Protein AF-A0A946PKE3-F1 (afdb_monomer_lite)

Sequence (63 aa):
DTTLRFLLDVMGESRVLMGSDYPFPLGEIHPGKMIEESPLFSDATRQAVLYDNAANFFGVGND

Secondary structure (DSSP, 8-state):
-HHHHHHHHHH-GGG------TTSTTS-SSTTHHHHT-TT--HHHHHIIIIIHHHHHHT----

Structure (mmCIF, N/CA/C/O backbone):
data_AF-A0A946PKE3-F1
#
_entry.id   AF-A0A946PKE3-F1
#
loop_
_atom_site.group_PDB
_atom_site.id
_atom_site.type_symbol
_atom_site.label_atom_id
_atom_site.label_alt_id
_atom_site.label_comp_id
_atom_site.label_asym_id
_atom_site.label_entity_id
_atom_site.label_seq_id
_atom_site.pdbx_PDB_ins_code
_atom_site.Cartn_x
_atom_site.Cartn_y
_atom_site.Cartn_z
_atom_site.occupancy
_atom_site.B_iso_or_equiv
_atom_site.auth_seq_id
_atom_site.auth_comp_id
_atom_site.auth_asym_id
_atom_site.auth_atom_id
_atom_site.pdbx_PDB_model_num
ATOM 1 N N . ASP A 1 1 ? 8.070 3.825 4.889 1.00 77.50 1 ASP A N 1
ATOM 2 C CA . ASP A 1 1 ? 6.616 3.735 5.141 1.00 77.50 1 ASP A CA 1
ATOM 3 C C . ASP A 1 1 ? 5.951 5.085 5.426 1.00 77.50 1 ASP A C 1
ATOM 5 O O . ASP A 1 1 ? 4.836 5.278 4.967 1.00 77.50 1 ASP A O 1
ATOM 9 N N . THR A 1 2 ? 6.603 6.049 6.085 1.00 92.19 2 THR A N 1
ATOM 10 C CA . THR A 1 2 ? 6.066 7.414 6.306 1.00 92.19 2 THR A CA 1
ATOM 11 C C . THR A 1 2 ? 5.594 8.115 5.026 1.00 92.19 2 THR A C 1
ATOM 13 O O . THR A 1 2 ? 4.521 8.712 5.019 1.00 92.19 2 THR A O 1
ATOM 16 N N . THR A 1 3 ? 6.334 7.990 3.919 1.00 95.94 3 THR A N 1
ATOM 17 C CA . THR A 1 3 ? 5.916 8.515 2.605 1.00 95.94 3 THR A CA 1
ATOM 18 C C . THR A 1 3 ? 4.637 7.853 2.093 1.00 95.94 3 THR A C 1
ATOM 20 O O . THR A 1 3 ? 3.744 8.539 1.604 1.00 95.94 3 THR A O 1
ATOM 23 N N . LEU A 1 4 ? 4.523 6.526 2.223 1.00 96.00 4 LEU A N 1
ATOM 24 C CA . LEU A 1 4 ? 3.316 5.804 1.824 1.00 96.00 4 LEU A CA 1
ATOM 25 C C . LEU A 1 4 ? 2.144 6.168 2.742 1.00 96.00 4 LEU A C 1
ATOM 27 O O . LEU A 1 4 ? 1.048 6.402 2.250 1.00 96.00 4 LEU A O 1
ATOM 31 N N . ARG A 1 5 ? 2.372 6.308 4.054 1.00 97.19 5 ARG A N 1
ATOM 32 C CA . ARG A 1 5 ? 1.345 6.782 4.987 1.00 97.19 5 ARG A CA 1
ATOM 33 C C . ARG A 1 5 ? 0.809 8.153 4.578 1.00 97.19 5 ARG A C 1
ATOM 35 O O . ARG A 1 5 ? -0.400 8.317 4.481 1.00 97.19 5 ARG A O 1
ATOM 42 N N . PHE A 1 6 ? 1.697 9.096 4.273 1.00 97.88 6 PHE A N 1
ATOM 43 C CA . PHE A 1 6 ? 1.307 10.412 3.770 1.00 97.88 6 PHE A CA 1
ATOM 44 C C . PHE A 1 6 ? 0.492 10.317 2.472 1.00 97.88 6 PHE A C 1
ATOM 46 O O . PHE A 1 6 ? -0.525 10.990 2.332 1.00 97.88 6 PHE A O 1
ATOM 53 N N . LEU A 1 7 ? 0.898 9.456 1.534 1.00 97.62 7 LEU A N 1
ATOM 54 C CA . LEU A 1 7 ? 0.154 9.244 0.293 1.00 97.62 7 LEU A CA 1
ATOM 55 C C . LEU A 1 7 ? -1.267 8.724 0.557 1.00 97.62 7 LEU A C 1
ATOM 57 O O . LEU A 1 7 ? -2.212 9.231 -0.044 1.00 97.62 7 LEU A O 1
ATOM 61 N N . LEU A 1 8 ? -1.420 7.752 1.460 1.00 97.19 8 LEU A N 1
ATOM 62 C CA . LEU A 1 8 ? -2.726 7.222 1.864 1.00 97.19 8 LEU A CA 1
ATOM 63 C C . LEU A 1 8 ? -3.598 8.306 2.513 1.00 97.19 8 LEU A C 1
ATOM 65 O O . LEU A 1 8 ? -4.787 8.382 2.213 1.00 97.19 8 LEU A O 1
ATOM 69 N N . ASP A 1 9 ? -3.009 9.172 3.341 1.00 97.19 9 ASP A N 1
ATOM 70 C CA . ASP A 1 9 ? -3.714 10.289 3.983 1.00 97.19 9 ASP A CA 1
ATOM 71 C C . ASP A 1 9 ? -4.207 11.337 2.969 1.00 97.19 9 ASP A C 1
ATOM 73 O O . ASP A 1 9 ? -5.284 11.906 3.138 1.00 97.19 9 ASP A O 1
ATOM 77 N N . VAL A 1 10 ? -3.443 11.586 1.902 1.00 98.25 10 VAL A N 1
ATOM 78 C CA . VAL A 1 10 ? -3.787 12.580 0.871 1.00 98.25 10 VAL A CA 1
ATOM 79 C C . VAL A 1 10 ? -4.775 12.030 -0.155 1.00 98.25 10 VAL A C 1
ATOM 81 O O . VAL A 1 10 ? -5.744 12.701 -0.5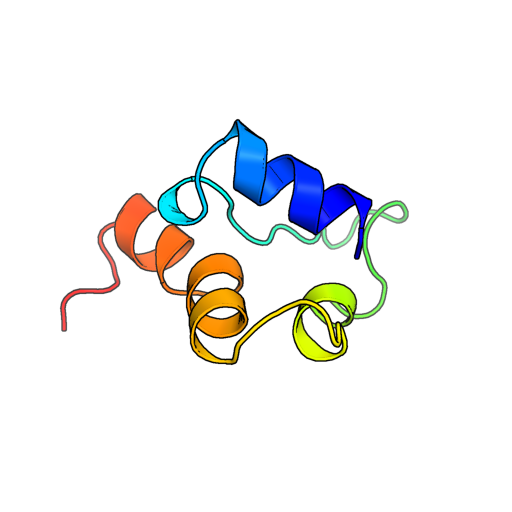06 1.00 98.25 10 VAL A O 1
ATOM 84 N N . MET A 1 11 ? -4.521 10.829 -0.670 1.00 97.75 11 MET A N 1
ATOM 85 C 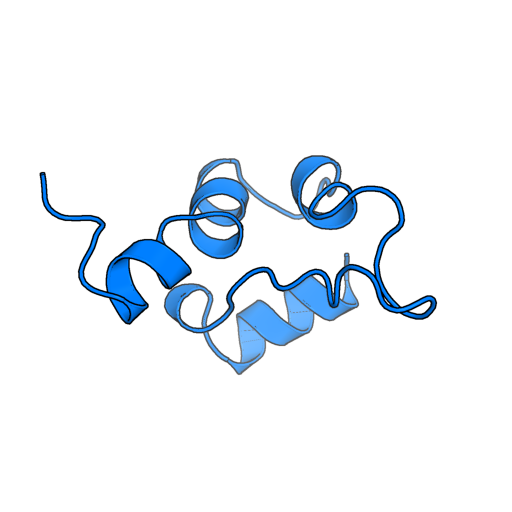CA . MET A 1 11 ? -5.297 10.244 -1.770 1.00 97.75 11 MET A CA 1
ATOM 86 C C . MET A 1 11 ? -6.535 9.487 -1.284 1.00 97.75 11 MET A C 1
ATOM 88 O O . MET A 1 11 ? -7.466 9.260 -2.059 1.00 97.75 11 MET A O 1
ATOM 92 N N . GLY A 1 12 ? -6.546 9.102 -0.008 1.00 96.19 12 GLY A N 1
ATOM 93 C CA . GLY A 1 12 ? -7.486 8.150 0.556 1.00 96.19 12 GLY A CA 1
ATOM 94 C C . GLY A 1 12 ? -6.998 6.713 0.381 1.00 96.19 12 GLY A C 1
ATOM 95 O O . GLY A 1 12 ? -6.544 6.304 -0.689 1.00 96.19 12 GLY A O 1
ATOM 96 N N . GLU A 1 13 ? -7.144 5.925 1.443 1.00 95.81 13 GLU A N 1
ATOM 97 C CA . GLU A 1 13 ? -6.654 4.546 1.518 1.00 95.81 13 GLU A CA 1
ATOM 98 C C . GLU A 1 13 ? -7.213 3.644 0.408 1.00 95.81 13 GLU A C 1
ATOM 100 O O . GLU A 1 13 ? -6.488 2.803 -0.105 1.00 95.81 13 GLU A O 1
ATOM 105 N N . SER A 1 14 ? -8.451 3.875 -0.047 1.00 95.88 14 SER A N 1
ATOM 106 C CA . SER A 1 14 ? -9.104 3.095 -1.113 1.00 95.88 14 SER A CA 1
ATOM 107 C C . SER A 1 14 ? -8.648 3.429 -2.541 1.00 95.88 14 SER A C 1
ATOM 109 O O . SER A 1 14 ? -9.162 2.869 -3.511 1.00 95.88 14 SER A O 1
ATOM 111 N N . ARG A 1 15 ? -7.725 4.385 -2.703 1.00 96.81 15 ARG A N 1
ATOM 112 C CA . ARG A 1 15 ? -7.259 4.886 -4.009 1.00 96.81 15 ARG A CA 1
ATOM 113 C C . ARG A 1 15 ? -5.812 4.519 -4.324 1.00 96.81 15 ARG A C 1
ATOM 115 O O . ARG A 1 15 ? -5.324 4.889 -5.389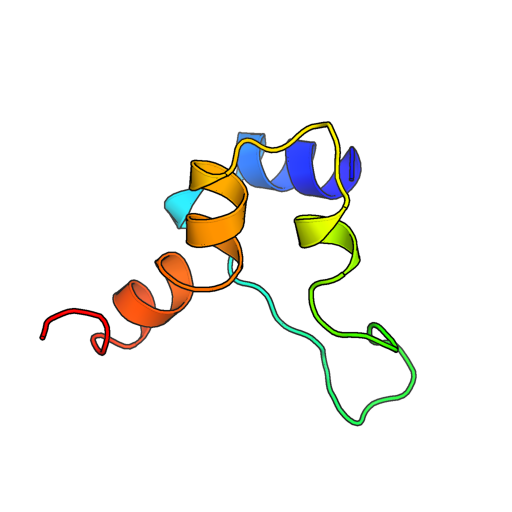 1.00 96.81 15 ARG A O 1
ATOM 122 N N . VAL A 1 16 ? -5.128 3.811 -3.427 1.00 97.94 16 VAL A N 1
ATOM 123 C CA . VAL A 1 16 ? -3.716 3.437 -3.582 1.00 97.94 16 VAL A CA 1
ATOM 124 C C . VAL A 1 16 ? -3.600 1.937 -3.818 1.00 97.94 16 VAL A C 1
ATOM 126 O O . VAL A 1 16 ? -4.124 1.141 -3.047 1.00 97.94 16 VAL A O 1
ATOM 129 N N . LEU A 1 17 ? -2.909 1.554 -4.888 1.00 97.56 17 LEU A N 1
ATOM 130 C CA . LEU A 1 17 ? -2.711 0.165 -5.290 1.00 97.56 17 LEU A CA 1
ATOM 131 C C . LEU A 1 17 ? -1.218 -0.162 -5.246 1.00 97.56 17 LEU A C 1
ATOM 133 O O . LEU A 1 17 ? -0.398 0.670 -5.644 1.00 97.56 17 LEU A O 1
ATOM 137 N N . MET A 1 18 ? -0.862 -1.368 -4.805 1.00 96.25 18 MET A N 1
ATOM 138 C CA . MET A 1 18 ? 0.508 -1.860 -4.939 1.00 96.25 18 MET A CA 1
ATOM 139 C C . MET A 1 18 ? 0.866 -2.049 -6.420 1.00 96.25 18 MET A C 1
ATOM 141 O O . MET A 1 18 ? 0.101 -2.617 -7.199 1.00 96.25 18 MET A O 1
ATOM 145 N N . GLY A 1 19 ? 2.047 -1.572 -6.802 1.00 94.25 19 GLY A N 1
ATOM 146 C CA . GLY A 1 19 ? 2.645 -1.799 -8.111 1.00 94.25 19 GLY A CA 1
ATOM 147 C C . GLY A 1 19 ? 4.153 -1.943 -7.956 1.00 94.25 19 GLY A C 1
ATOM 148 O O . GLY A 1 19 ? 4.784 -1.126 -7.291 1.00 94.25 19 GLY A O 1
ATOM 149 N N . SER A 1 20 ? 4.724 -2.997 -8.537 1.00 92.56 20 SER A N 1
ATOM 150 C CA . SER A 1 20 ? 6.127 -3.369 -8.317 1.00 92.56 20 SER A CA 1
ATOM 151 C C . SER A 1 20 ? 7.101 -2.847 -9.363 1.00 92.56 20 SER A C 1
ATOM 153 O O . SER A 1 20 ? 8.301 -2.842 -9.111 1.00 92.56 20 SER A O 1
ATOM 155 N N . ASP A 1 21 ? 6.592 -2.474 -10.538 1.00 90.75 21 ASP A N 1
ATOM 156 C CA . ASP A 1 21 ? 7.392 -2.190 -11.734 1.00 90.75 21 ASP A CA 1
ATOM 157 C C . ASP A 1 21 ? 8.255 -3.387 -12.207 1.00 90.75 21 ASP A C 1
ATOM 159 O O . ASP A 1 21 ? 9.223 -3.229 -12.942 1.00 90.75 21 ASP A O 1
ATOM 163 N N . TYR A 1 22 ? 7.924 -4.622 -11.808 1.00 88.81 22 TYR A N 1
ATOM 164 C CA . TYR A 1 22 ? 8.649 -5.822 -12.244 1.00 88.81 22 TYR A CA 1
ATOM 165 C C . TYR A 1 22 ? 8.504 -6.056 -13.765 1.00 88.81 22 TYR A C 1
ATOM 167 O O . TYR A 1 22 ? 7.382 -5.978 -14.274 1.00 88.81 22 TYR A O 1
ATOM 175 N N . PRO A 1 23 ? 9.578 -6.422 -14.504 1.00 91.44 23 PRO A N 1
ATOM 176 C CA . PRO A 1 23 ? 10.933 -6.769 -14.050 1.00 91.44 23 PRO A CA 1
ATOM 177 C C . PRO A 1 23 ? 11.960 -5.621 -14.158 1.00 91.44 23 PRO A C 1
ATOM 179 O O . PRO A 1 23 ? 13.154 -5.879 -14.327 1.00 91.44 23 PRO A O 1
ATOM 182 N N . PHE A 1 24 ? 11.536 -4.357 -14.123 1.00 88.94 24 PHE A N 1
ATOM 183 C CA . PHE A 1 24 ? 12.448 -3.222 -14.260 1.00 88.94 24 PHE A CA 1
ATOM 184 C C . PHE A 1 24 ? 13.322 -3.022 -13.007 1.00 88.94 24 PHE A C 1
ATOM 186 O O . PHE A 1 24 ? 12.900 -3.306 -11.886 1.00 88.94 24 PHE A O 1
ATOM 193 N N . PRO A 1 25 ? 14.562 -2.517 -13.165 1.00 82.12 25 PRO A N 1
ATOM 194 C CA . PRO A 1 25 ? 15.556 -2.494 -12.087 1.00 82.12 25 PRO A CA 1
ATOM 195 C C . PRO A 1 25 ? 15.313 -1.430 -11.004 1.00 82.12 25 PRO A C 1
ATOM 197 O O . PRO A 1 25 ? 16.067 -1.380 -10.036 1.00 82.12 25 PRO A O 1
ATOM 200 N N . LEU A 1 26 ? 14.321 -0.553 -11.176 1.00 83.75 26 LEU A N 1
ATOM 201 C CA . LEU A 1 26 ? 14.034 0.552 -10.252 1.00 83.75 26 LEU A CA 1
ATOM 202 C C . LEU A 1 26 ? 12.964 0.210 -9.203 1.00 83.75 26 LEU A C 1
ATOM 204 O O . LEU A 1 26 ? 12.775 0.984 -8.265 1.00 83.75 26 LEU A O 1
ATOM 208 N N . GLY A 1 27 ? 12.279 -0.925 -9.363 1.00 81.12 27 GLY A N 1
ATOM 209 C CA . GLY A 1 27 ? 11.242 -1.397 -8.452 1.00 81.12 27 GLY A CA 1
ATOM 210 C C . GLY A 1 27 ? 11.773 -2.078 -7.187 1.00 81.12 27 GLY A C 1
ATOM 211 O O . GLY A 1 27 ? 12.978 -2.174 -6.940 1.00 81.12 27 GLY A O 1
ATOM 212 N N . GLU A 1 28 ? 10.851 -2.593 -6.373 1.00 82.00 28 GLU A N 1
ATOM 213 C CA . GLU A 1 28 ? 11.199 -3.404 -5.202 1.00 82.00 28 GLU A CA 1
ATOM 214 C C . GLU A 1 28 ? 11.729 -4.787 -5.617 1.00 82.00 28 GLU A C 1
ATOM 216 O O . GLU A 1 28 ? 11.123 -5.478 -6.435 1.00 82.00 28 GLU A O 1
ATOM 221 N N . ILE A 1 29 ? 12.821 -5.241 -4.983 1.00 83.62 29 ILE A N 1
ATOM 222 C CA . ILE A 1 29 ? 13.362 -6.604 -5.179 1.00 83.62 29 ILE A CA 1
ATOM 223 C C . ILE A 1 29 ? 12.339 -7.667 -4.741 1.00 83.62 29 ILE A C 1
ATOM 225 O O . ILE A 1 29 ? 12.219 -8.719 -5.367 1.00 83.62 29 ILE A O 1
ATOM 229 N N . HIS A 1 30 ? 11.601 -7.383 -3.666 1.00 89.44 30 HIS A N 1
ATOM 230 C CA . HIS A 1 30 ? 10.529 -8.222 -3.136 1.00 89.44 30 HIS A CA 1
ATOM 231 C C . HIS A 1 30 ? 9.235 -7.400 -3.100 1.00 89.44 30 HIS A C 1
ATOM 233 O O . HIS A 1 30 ? 9.019 -6.689 -2.119 1.00 89.44 30 HIS A O 1
ATOM 239 N N . PRO A 1 31 ? 8.408 -7.455 -4.160 1.00 92.88 31 PRO A N 1
ATOM 240 C CA . PRO A 1 31 ? 7.197 -6.650 -4.274 1.00 92.88 31 PRO A CA 1
ATOM 241 C C . PRO A 1 31 ? 6.290 -6.721 -3.044 1.00 92.88 31 PRO A C 1
ATOM 243 O O . PRO A 1 31 ? 5.838 -7.801 -2.680 1.00 92.88 31 PRO A O 1
ATOM 246 N N . GLY A 1 32 ? 5.990 -5.571 -2.441 1.00 94.75 32 GLY A N 1
ATOM 247 C CA . GLY A 1 32 ? 5.019 -5.458 -1.348 1.00 94.75 32 GLY A CA 1
ATOM 248 C C . GLY A 1 32 ? 5.624 -5.593 0.047 1.00 94.75 32 GLY A C 1
ATOM 249 O O . GLY A 1 32 ? 4.965 -5.225 1.021 1.00 94.75 32 GLY A O 1
ATOM 250 N N . LYS A 1 33 ? 6.893 -6.001 0.163 1.00 94.94 33 LYS A N 1
ATOM 251 C CA . LYS A 1 33 ? 7.569 -6.214 1.451 1.00 94.94 33 LYS A CA 1
ATOM 252 C C . LYS A 1 33 ? 7.534 -4.972 2.346 1.00 94.94 33 LYS A C 1
ATOM 254 O O . LYS A 1 33 ? 7.324 -5.074 3.551 1.00 94.94 33 LYS A O 1
ATOM 259 N N . MET A 1 34 ? 7.696 -3.782 1.761 1.00 94.44 34 MET A N 1
ATOM 260 C CA . MET A 1 34 ? 7.649 -2.522 2.514 1.00 94.44 34 MET A CA 1
ATOM 261 C C . MET A 1 34 ? 6.278 -2.270 3.161 1.00 94.44 34 MET A C 1
ATOM 263 O O . MET A 1 34 ? 6.209 -1.697 4.248 1.00 94.44 34 MET A O 1
ATOM 267 N N . ILE A 1 35 ? 5.195 -2.708 2.513 1.00 96.19 35 ILE A N 1
ATOM 268 C CA . ILE A 1 35 ? 3.825 -2.590 3.026 1.00 96.19 35 ILE A CA 1
ATOM 269 C C . ILE A 1 35 ? 3.587 -3.640 4.115 1.00 96.19 35 ILE A C 1
ATOM 271 O O . ILE A 1 35 ? 3.068 -3.307 5.181 1.00 96.19 35 ILE A O 1
ATOM 275 N N . GLU A 1 36 ? 4.003 -4.885 3.871 1.00 96.44 36 GLU A N 1
ATOM 276 C CA . GLU A 1 36 ? 3.863 -6.005 4.810 1.00 96.44 36 GLU A CA 1
ATOM 277 C C . GLU A 1 36 ? 4.557 -5.720 6.147 1.00 96.44 36 GLU A C 1
ATOM 279 O O . GLU A 1 36 ? 3.959 -5.882 7.211 1.00 96.44 36 GLU A O 1
ATOM 284 N N . GLU A 1 37 ? 5.792 -5.223 6.104 1.00 95.69 37 GLU A N 1
ATOM 285 C CA . GLU A 1 37 ? 6.630 -5.031 7.292 1.00 95.69 37 GLU A CA 1
ATOM 286 C C . GLU A 1 37 ? 6.425 -3.675 7.987 1.00 95.69 37 GLU A C 1
ATOM 288 O O . GLU A 1 37 ? 6.996 -3.443 9.055 1.00 95.69 37 GLU A O 1
ATOM 293 N N . SER A 1 38 ? 5.626 -2.757 7.426 1.00 95.56 38 SER A N 1
ATOM 294 C CA . SER A 1 38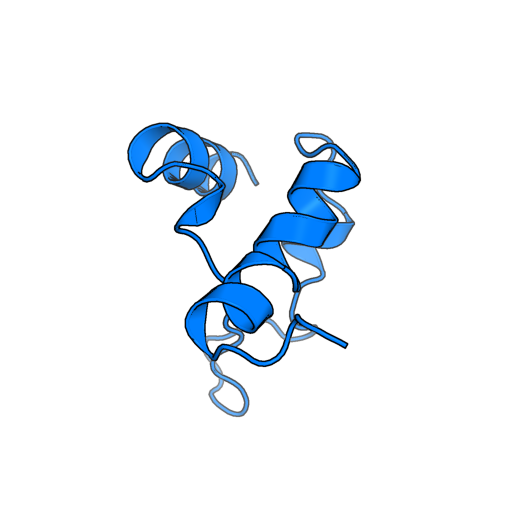 ? 5.474 -1.428 8.026 1.00 95.56 38 SER A CA 1
ATOM 295 C C . SER A 1 38 ? 4.715 -1.487 9.357 1.00 95.56 38 SER A C 1
ATOM 297 O O . SER A 1 38 ? 3.561 -1.919 9.375 1.00 95.56 38 SER A O 1
ATOM 299 N N . PRO A 1 39 ? 5.269 -0.958 10.464 1.00 95.88 39 PRO A N 1
ATOM 300 C CA . PRO A 1 39 ? 4.558 -0.850 11.739 1.00 95.88 39 PRO A CA 1
ATOM 301 C C . PRO A 1 39 ? 3.460 0.227 11.742 1.00 95.88 39 PRO A C 1
ATOM 303 O O . PRO A 1 39 ? 2.683 0.300 12.690 1.00 95.88 39 PRO A O 1
ATOM 306 N N . LEU A 1 40 ? 3.396 1.080 10.714 1.00 95.94 40 LEU A N 1
ATOM 307 C CA . LEU A 1 40 ? 2.411 2.162 10.611 1.00 95.94 40 LEU A CA 1
ATOM 308 C C . LEU A 1 40 ? 1.057 1.691 10.072 1.00 95.94 40 LEU A C 1
ATOM 310 O O . LEU A 1 40 ? 0.088 2.449 10.126 1.00 95.94 40 LEU A O 1
ATOM 314 N N . PHE A 1 41 ? 0.986 0.474 9.529 1.00 96.44 41 PHE A N 1
ATOM 315 C CA . PHE A 1 41 ? -0.219 -0.049 8.898 1.00 96.44 41 PHE A CA 1
ATOM 316 C C . PHE A 1 41 ? -0.889 -1.118 9.751 1.00 96.44 41 PHE A C 1
ATOM 318 O O . PHE A 1 41 ? -0.243 -1.969 10.367 1.00 96.44 41 PHE A O 1
ATOM 325 N N . SER A 1 42 ? -2.218 -1.055 9.769 1.00 97.00 42 SER A N 1
ATOM 326 C CA . SER A 1 42 ? -3.055 -2.137 10.271 1.00 97.00 42 SER A CA 1
ATOM 327 C C . SER A 1 42 ? -3.103 -3.280 9.255 1.00 97.00 42 SER A C 1
ATOM 329 O O . SER A 1 42 ? -2.819 -3.072 8.074 1.00 97.00 42 SER A O 1
ATOM 331 N N . ASP A 1 43 ? -3.525 -4.470 9.682 1.00 97.75 43 ASP A N 1
ATOM 332 C CA . ASP A 1 43 ? -3.728 -5.593 8.757 1.00 97.75 43 ASP A CA 1
ATOM 333 C C . ASP A 1 43 ? -4.778 -5.273 7.687 1.00 97.75 43 ASP A C 1
ATOM 335 O O . ASP A 1 43 ? -4.604 -5.638 6.528 1.00 97.75 43 ASP A O 1
ATOM 339 N N . ALA A 1 44 ? -5.813 -4.504 8.043 1.00 97.38 44 ALA A N 1
ATOM 340 C CA . ALA A 1 44 ? -6.811 -4.026 7.091 1.00 97.38 44 ALA A CA 1
ATOM 341 C C . ALA A 1 44 ? -6.190 -3.105 6.027 1.00 97.38 44 ALA A C 1
ATOM 343 O O . ALA A 1 44 ? -6.456 -3.266 4.841 1.00 97.38 44 ALA A O 1
ATOM 344 N N . THR A 1 45 ? -5.305 -2.191 6.431 1.00 97.06 45 THR A N 1
ATOM 345 C CA . THR A 1 45 ? -4.605 -1.297 5.497 1.00 97.06 45 THR A CA 1
ATOM 346 C C . THR A 1 45 ? -3.652 -2.055 4.584 1.00 97.06 45 THR A C 1
ATOM 348 O O . THR A 1 45 ? -3.589 -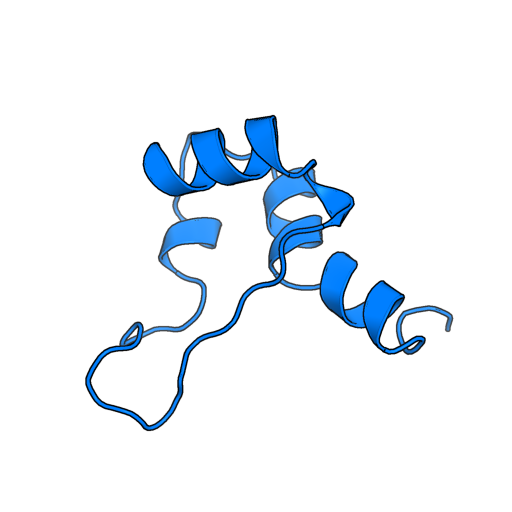1.770 3.388 1.00 97.06 45 THR A O 1
ATOM 351 N N . ARG A 1 46 ? -2.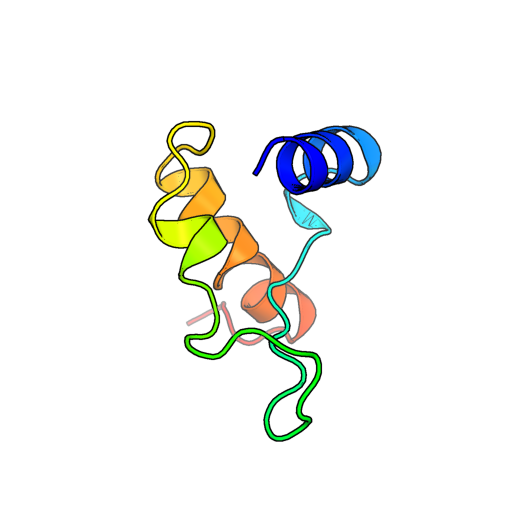931 -3.051 5.118 1.00 97.69 46 ARG A N 1
ATOM 352 C CA . ARG A 1 46 ? -2.088 -3.935 4.300 1.00 97.69 46 ARG A CA 1
ATOM 353 C C . ARG A 1 46 ? -2.930 -4.650 3.248 1.00 97.69 46 ARG A C 1
ATOM 355 O O . ARG A 1 46 ? -2.600 -4.578 2.069 1.00 97.69 46 ARG A O 1
ATOM 362 N N . GLN A 1 47 ? -4.030 -5.272 3.666 1.00 97.62 47 GLN A N 1
ATOM 363 C CA . GLN A 1 47 ? -4.947 -6.002 2.792 1.00 97.62 47 GLN A CA 1
ATOM 364 C C . GLN A 1 47 ? -5.542 -5.099 1.698 1.00 97.62 47 GLN A C 1
ATOM 366 O O . GLN A 1 47 ? -5.531 -5.462 0.520 1.00 97.62 47 GLN A O 1
ATOM 371 N N . ALA A 1 48 ? -5.958 -3.883 2.061 1.00 97.62 48 ALA A N 1
ATOM 372 C CA . ALA A 1 48 ? -6.519 -2.922 1.120 1.00 97.62 48 ALA A CA 1
ATOM 373 C C . ALA A 1 48 ? -5.523 -2.539 0.016 1.00 97.62 48 ALA A C 1
ATOM 375 O O . ALA A 1 48 ? -5.842 -2.617 -1.172 1.00 97.62 48 ALA A O 1
ATOM 376 N N . VAL A 1 49 ? -4.299 -2.157 0.396 1.00 97.69 49 VAL A N 1
ATOM 377 C CA . VAL A 1 49 ? -3.282 -1.667 -0.549 1.00 97.69 49 VAL A CA 1
ATOM 378 C C . VAL A 1 49 ? -2.670 -2.803 -1.375 1.00 97.69 49 VAL A C 1
ATOM 380 O O . VAL A 1 49 ? -2.391 -2.609 -2.561 1.00 97.69 49 VAL A O 1
ATOM 383 N N . LEU A 1 50 ? -2.461 -3.980 -0.776 1.00 97.56 50 LEU A N 1
ATOM 384 C CA . LEU A 1 50 ? -1.869 -5.138 -1.456 1.00 97.56 50 LEU A CA 1
ATOM 385 C C . LEU A 1 50 ? -2.851 -5.849 -2.392 1.00 97.56 50 LEU A C 1
ATOM 387 O O . LEU A 1 50 ? -2.402 -6.462 -3.359 1.00 97.56 50 LEU A O 1
ATOM 391 N N . TYR A 1 51 ? -4.160 -5.781 -2.128 1.00 96.75 51 TYR A N 1
ATOM 392 C CA . TYR A 1 51 ? -5.141 -6.551 -2.891 1.00 96.75 51 TYR A CA 1
ATOM 393 C C . TYR A 1 51 ? -6.476 -5.833 -3.108 1.00 96.75 51 TYR A C 1
ATOM 395 O O . TYR A 1 51 ? -6.822 -5.591 -4.267 1.00 96.75 51 TYR A O 1
ATOM 403 N N . ASP A 1 52 ? -7.228 -5.484 -2.054 1.00 97.25 52 ASP A N 1
ATOM 404 C CA . ASP A 1 52 ? -8.656 -5.142 -2.209 1.00 97.25 52 ASP A CA 1
ATOM 405 C C . ASP A 1 52 ? -8.872 -3.968 -3.172 1.00 97.25 52 ASP A C 1
ATOM 407 O O . ASP A 1 52 ? -9.781 -3.990 -4.000 1.00 97.25 52 ASP A O 1
ATOM 411 N N . ASN A 1 53 ? -8.012 -2.949 -3.122 1.00 97.50 53 ASN A N 1
ATOM 412 C CA . ASN A 1 53 ? -8.114 -1.784 -3.999 1.00 97.50 53 ASN A CA 1
ATOM 413 C C . ASN A 1 53 ? -7.922 -2.150 -5.473 1.00 97.50 53 ASN A C 1
ATOM 415 O O . ASN A 1 53 ? -8.634 -1.631 -6.333 1.00 97.50 53 ASN A O 1
ATOM 419 N N . ALA A 1 54 ? -6.995 -3.063 -5.772 1.00 97.44 54 ALA A N 1
ATOM 420 C CA . ALA A 1 54 ? -6.792 -3.568 -7.124 1.00 97.44 54 ALA A CA 1
ATOM 421 C C . ALA A 1 54 ? -7.960 -4.450 -7.566 1.00 97.44 54 ALA A C 1
ATOM 423 O O . ALA A 1 54 ? -8.490 -4.260 -8.660 1.00 97.44 54 ALA A O 1
ATOM 424 N N . ALA A 1 55 ? -8.409 -5.360 -6.702 1.00 96.94 55 ALA A N 1
ATOM 425 C CA . ALA A 1 55 ? -9.543 -6.230 -6.982 1.00 96.94 55 ALA A CA 1
ATOM 426 C C . ALA A 1 55 ? -10.818 -5.420 -7.275 1.00 96.94 55 ALA A C 1
ATOM 428 O O . ALA A 1 55 ? -11.517 -5.692 -8.252 1.00 96.94 55 ALA A O 1
ATOM 429 N N . ASN A 1 56 ? -11.067 -4.365 -6.497 1.00 95.75 56 ASN A N 1
ATOM 430 C CA . ASN A 1 56 ? -12.162 -3.421 -6.709 1.00 95.75 56 ASN A CA 1
ATOM 431 C C . ASN A 1 56 ? -11.993 -2.614 -8.002 1.00 95.75 56 ASN A C 1
ATOM 433 O O . ASN A 1 56 ? -12.952 -2.455 -8.753 1.00 95.75 56 ASN A O 1
ATOM 437 N N . PHE A 1 57 ? -10.785 -2.119 -8.287 1.00 96.19 57 PHE A N 1
ATOM 438 C CA . PHE A 1 57 ? -10.503 -1.344 -9.498 1.00 96.19 57 PHE A CA 1
ATOM 439 C C . PHE A 1 57 ? -10.710 -2.160 -10.780 1.00 96.19 57 PHE A C 1
ATOM 441 O O . PHE A 1 57 ? -11.282 -1.655 -11.745 1.00 96.19 57 PHE A O 1
ATOM 448 N N . PHE A 1 58 ? -10.281 -3.424 -10.786 1.00 96.31 58 PHE A N 1
ATOM 449 C CA . PHE A 1 58 ? -10.437 -4.327 -11.929 1.00 96.31 58 PHE A CA 1
ATOM 450 C C . PHE A 1 58 ? -11.782 -5.068 -11.953 1.00 96.31 58 PHE A C 1
ATOM 452 O O . PHE A 1 58 ? -12.081 -5.737 -12.940 1.00 96.31 58 PHE A O 1
ATOM 459 N N . GLY A 1 59 ? -12.599 -4.948 -10.902 1.00 95.50 59 GLY A N 1
ATOM 460 C CA . GLY A 1 59 ? -13.896 -5.621 -10.802 1.00 95.50 59 GLY A CA 1
ATOM 461 C C . GLY A 1 59 ? -13.800 -7.140 -10.624 1.00 95.50 59 GLY A C 1
ATOM 462 O O . GLY A 1 59 ? -14.696 -7.853 -11.062 1.00 95.50 59 GLY A O 1
ATOM 463 N N . VAL A 1 60 ? -12.723 -7.633 -10.005 1.00 93.50 60 VAL A N 1
ATOM 464 C CA . VAL A 1 60 ? -12.422 -9.071 -9.833 1.00 93.50 60 VAL A CA 1
ATOM 465 C C . VAL A 1 60 ? -12.514 -9.551 -8.378 1.00 93.50 60 VAL A C 1
ATOM 467 O O . VAL A 1 60 ? -12.234 -10.708 -8.104 1.00 93.50 60 VAL A O 1
ATOM 470 N N . GLY A 1 61 ? -12.874 -8.671 -7.437 1.00 71.56 61 GLY A N 1
ATOM 471 C CA . GLY A 1 61 ? -12.974 -8.983 -6.000 1.00 71.56 61 GLY A CA 1
ATOM 472 C C . GLY A 1 61 ? -14.351 -9.447 -5.515 1.00 71.56 61 GLY A C 1
ATOM 473 O O . GLY A 1 61 ? -14.544 -9.581 -4.312 1.00 71.56 61 GLY A O 1
ATOM 474 N N . ASN A 1 62 ? -15.308 -9.640 -6.426 1.00 59.84 62 ASN A N 1
ATOM 475 C CA . ASN A 1 62 ? -16.669 -10.075 -6.112 1.00 59.84 62 ASN A CA 1
ATOM 476 C C . ASN A 1 62 ? -16.867 -11.529 -6.564 1.00 59.84 62 ASN A C 1
ATOM 478 O O . ASN A 1 62 ? -17.448 -11.745 -7.626 1.00 59.84 62 ASN A O 1
ATOM 482 N N . ASP A 1 63 ? -16.399 -12.485 -5.763 1.00 54.78 63 ASP A N 1
ATOM 483 C CA . ASP A 1 63 ? -16.834 -13.890 -5.790 1.00 54.78 63 ASP A CA 1
ATOM 484 C C . ASP A 1 63 ? -17.276 -14.314 -4.380 1.00 54.78 63 ASP A C 1
ATOM 486 O O . ASP A 1 63 ? -16.539 -14.011 -3.410 1.00 54.78 63 ASP A O 1
#

pLDDT: mean 92.79, std 8.46, range [54.78, 98.25]

Foldseek 3Di:
DVVVVVVCVVQPLLQAAFDFPPPDPVGDPDGLVCLVPDPVDDPVSSCNHHPVSVCVVVVNPDD

Radius of gyration: 11.96 Å; chains: 1; bounding box: 32×26×26 Å